Protein AF-A0A960URT2-F1 (afdb_monomer)

Structure (mmCIF, N/CA/C/O backbone):
data_AF-A0A960URT2-F1
#
_entry.id   AF-A0A960URT2-F1
#
loop_
_atom_site.group_PDB
_atom_site.id
_atom_site.type_symbol
_atom_site.label_atom_id
_atom_site.label_alt_id
_atom_site.label_comp_id
_atom_site.label_asym_id
_atom_site.label_entity_id
_atom_site.label_seq_id
_atom_site.pdbx_PDB_ins_code
_atom_site.Cartn_x
_atom_site.Cartn_y
_atom_site.Cartn_z
_atom_site.occupancy
_atom_site.B_iso_or_equiv
_atom_site.auth_seq_id
_atom_site.auth_comp_id
_atom_site.auth_asym_id
_atom_site.auth_atom_id
_atom_site.pdbx_PDB_model_num
ATOM 1 N N . SER A 1 1 ? 0.461 33.655 6.393 1.00 36.84 1 SER A N 1
ATOM 2 C CA . SER A 1 1 ? 1.181 32.761 7.320 1.00 36.84 1 SER A CA 1
ATOM 3 C C . SER A 1 1 ? 1.149 31.376 6.709 1.00 36.84 1 SER A C 1
ATOM 5 O O . SER A 1 1 ? 0.068 30.850 6.488 1.00 36.84 1 SER A O 1
ATOM 7 N N . GLY A 1 2 ? 2.308 30.866 6.288 1.00 41.41 2 GLY A N 1
ATOM 8 C CA . GLY A 1 2 ? 2.411 29.608 5.550 1.00 41.41 2 GLY A CA 1
ATOM 9 C C . GLY A 1 2 ? 2.059 28.420 6.434 1.00 41.41 2 GLY A C 1
ATOM 10 O O . GLY A 1 2 ? 2.717 28.189 7.444 1.00 41.41 2 GLY A O 1
ATOM 11 N N . ALA A 1 3 ? 1.024 27.681 6.048 1.00 41.34 3 ALA A N 1
ATOM 12 C CA . ALA A 1 3 ? 0.932 26.282 6.414 1.00 41.34 3 ALA A CA 1
ATOM 13 C C . ALA A 1 3 ? 1.946 25.552 5.527 1.00 41.34 3 ALA A C 1
ATOM 15 O O . ALA A 1 3 ? 1.779 25.517 4.308 1.00 41.34 3 ALA A O 1
ATOM 16 N N . ASN A 1 4 ? 3.008 25.014 6.124 1.00 46.12 4 ASN A N 1
ATOM 17 C CA . ASN A 1 4 ? 3.798 23.950 5.509 1.00 46.12 4 ASN A CA 1
ATOM 18 C C . ASN A 1 4 ? 2.894 22.711 5.477 1.00 46.12 4 ASN A C 1
ATOM 20 O O . ASN A 1 4 ? 2.964 21.867 6.363 1.00 46.12 4 ASN A O 1
ATOM 24 N N . GLY A 1 5 ? 1.923 22.725 4.561 1.00 41.22 5 GLY A N 1
ATOM 25 C CA . GLY A 1 5 ? 0.837 21.762 4.511 1.00 41.22 5 GLY A CA 1
ATOM 26 C C . GLY A 1 5 ? 1.375 20.396 4.134 1.00 41.22 5 GLY A C 1
ATOM 27 O O . GLY A 1 5 ? 1.909 20.231 3.041 1.00 41.22 5 GLY A O 1
ATOM 28 N N . GLU A 1 6 ? 1.213 19.436 5.039 1.00 49.62 6 GLU A N 1
ATOM 29 C CA . GLU A 1 6 ? 1.270 18.012 4.728 1.00 49.62 6 GLU A CA 1
ATOM 30 C C . GLU A 1 6 ? 0.327 17.765 3.541 1.00 49.62 6 GLU A C 1
ATOM 32 O O . GLU A 1 6 ? -0.890 17.957 3.638 1.00 49.62 6 GLU A O 1
ATOM 37 N N . ARG A 1 7 ? 0.889 17.442 2.372 1.00 54.22 7 ARG A N 1
ATOM 38 C CA . ARG A 1 7 ? 0.105 17.079 1.194 1.00 54.22 7 ARG A CA 1
ATOM 39 C C . ARG A 1 7 ? -0.120 15.577 1.247 1.00 54.22 7 ARG A C 1
ATOM 41 O O . ARG A 1 7 ? 0.804 14.804 1.016 1.00 54.22 7 ARG A O 1
ATOM 48 N N . ILE A 1 8 ? -1.359 15.196 1.540 1.00 59.97 8 ILE A N 1
ATOM 49 C CA . ILE A 1 8 ? -1.835 13.817 1.438 1.00 59.97 8 ILE A CA 1
ATOM 50 C C . ILE A 1 8 ? -2.694 13.723 0.178 1.00 59.97 8 ILE A C 1
ATOM 52 O O . ILE A 1 8 ? -3.715 14.409 0.074 1.00 59.97 8 ILE A O 1
ATOM 56 N N . GLU A 1 9 ? -2.310 12.873 -0.771 1.00 71.25 9 GLU A N 1
ATOM 57 C CA . GLU A 1 9 ? -3.159 12.533 -1.918 1.00 71.25 9 GLU A CA 1
ATOM 58 C C . GLU A 1 9 ? -3.714 11.130 -1.714 1.00 71.25 9 GLU A C 1
ATOM 60 O O . GLU A 1 9 ? -2.957 10.193 -1.483 1.00 71.25 9 GLU A O 1
ATOM 65 N N . ARG A 1 10 ? -5.040 10.976 -1.768 1.00 72.31 10 ARG A N 1
ATOM 66 C CA . ARG A 1 10 ? -5.707 9.686 -1.552 1.00 72.31 10 ARG A CA 1
ATOM 67 C C . ARG A 1 10 ? -6.076 9.076 -2.897 1.00 72.31 10 ARG A C 1
ATOM 69 O O . ARG A 1 10 ? -6.878 9.656 -3.626 1.00 72.31 10 ARG A O 1
ATOM 76 N N . SER A 1 11 ? -5.532 7.903 -3.187 1.00 79.06 11 SER A N 1
ATOM 77 C CA . S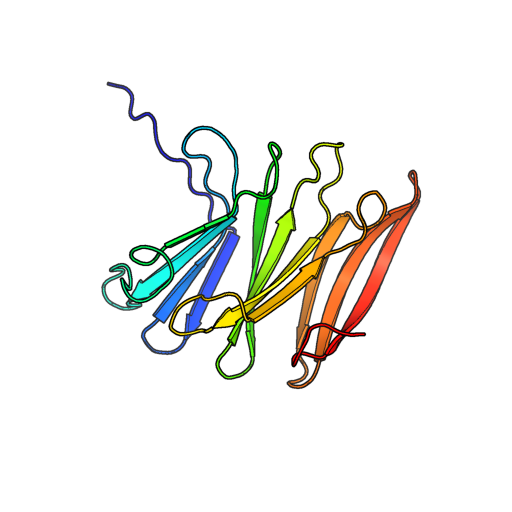ER A 1 11 ? -5.789 7.152 -4.422 1.00 79.06 11 SER A CA 1
ATOM 78 C C . SER A 1 11 ? -6.754 5.981 -4.195 1.00 79.06 11 SER A C 1
ATOM 80 O O . SER A 1 11 ? -7.387 5.520 -5.140 1.00 79.06 11 SER A O 1
ATOM 82 N N . GLY A 1 12 ? -6.897 5.512 -2.948 1.00 82.06 12 GLY A N 1
ATOM 83 C CA . GLY A 1 12 ? -7.731 4.366 -2.583 1.00 82.06 12 GLY A CA 1
ATOM 84 C C . GLY A 1 12 ? -8.625 4.630 -1.370 1.00 82.06 12 GLY A C 1
ATOM 85 O O . GLY A 1 12 ? -8.234 5.304 -0.417 1.00 82.06 12 GLY A O 1
ATOM 86 N N . CYS A 1 13 ? -9.837 4.077 -1.403 1.00 91.00 13 CYS A N 1
ATOM 87 C CA . CYS A 1 13 ? -10.798 4.117 -0.304 1.00 91.00 13 CYS A CA 1
ATOM 88 C C . CYS A 1 13 ? -11.596 2.809 -0.272 1.00 91.00 13 CYS A C 1
ATOM 90 O O . CYS A 1 13 ? -12.122 2.388 -1.302 1.00 91.00 13 CYS A O 1
ATOM 92 N N . LEU A 1 14 ? -11.701 2.183 0.901 1.00 93.00 14 LEU A N 1
ATOM 93 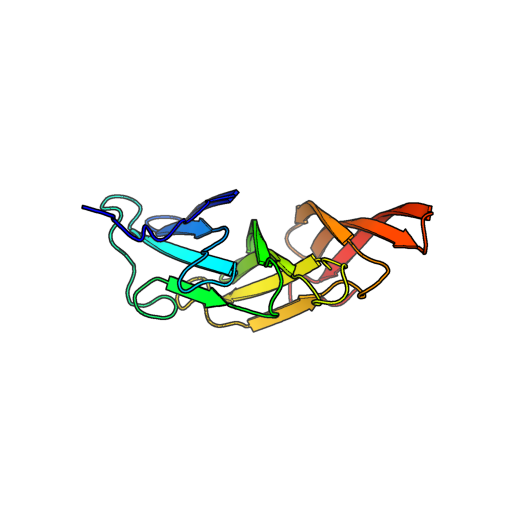C CA . LEU A 1 14 ? -12.528 0.999 1.131 1.00 93.00 14 LEU A CA 1
ATOM 94 C C . LEU A 1 14 ? -13.252 1.079 2.467 1.00 93.00 14 LEU A C 1
ATOM 96 O O . LEU A 1 14 ? -12.749 1.650 3.428 1.00 93.00 14 LEU A O 1
ATOM 100 N N . ILE A 1 15 ? -14.412 0.434 2.552 1.00 94.75 15 ILE A N 1
ATOM 101 C CA . ILE A 1 15 ? -15.165 0.286 3.799 1.00 94.75 15 ILE A CA 1
ATOM 102 C C . ILE A 1 15 ? -15.335 -1.202 4.101 1.00 94.75 15 ILE A C 1
ATOM 104 O O . ILE A 1 15 ? -15.664 -1.986 3.211 1.00 94.75 15 ILE A O 1
ATOM 108 N N . ASN A 1 16 ? -15.142 -1.579 5.363 1.00 94.19 16 ASN A N 1
ATOM 109 C CA . ASN A 1 16 ? -15.495 -2.889 5.894 1.00 94.19 16 ASN A CA 1
ATOM 110 C C . ASN A 1 16 ? -16.166 -2.727 7.264 1.00 94.19 16 ASN A C 1
ATOM 112 O O . ASN A 1 16 ? -15.516 -2.369 8.248 1.00 94.19 16 ASN A O 1
ATOM 116 N N . GLY A 1 17 ? -17.479 -2.960 7.321 1.00 94.56 17 GLY A N 1
ATOM 117 C CA . GLY A 1 17 ? -18.274 -2.708 8.523 1.00 94.56 17 GLY A CA 1
ATOM 118 C C . GLY A 1 17 ? -18.154 -1.250 8.975 1.00 94.56 17 GLY A C 1
ATOM 119 O O . GLY A 1 17 ? -18.394 -0.338 8.189 1.00 94.56 17 GLY A O 1
ATOM 120 N N . SER A 1 18 ? -17.752 -1.044 10.230 1.00 96.25 18 SER A N 1
ATOM 121 C CA . SER A 1 18 ? -17.534 0.285 10.823 1.00 96.25 18 SER A CA 1
ATOM 122 C C . SER A 1 18 ? -16.143 0.870 10.547 1.00 96.25 18 SER A C 1
ATOM 124 O O . SER A 1 18 ? -15.778 1.881 11.138 1.00 96.25 18 SER A O 1
ATOM 126 N N . SER A 1 19 ? -15.327 0.229 9.707 1.00 97.12 1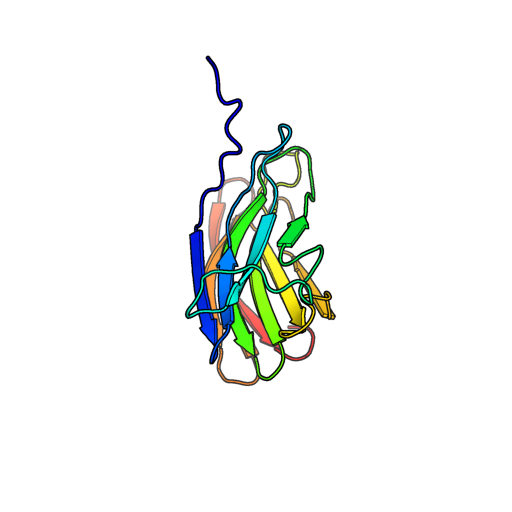9 SER A N 1
ATOM 127 C CA . SER A 1 19 ? -13.976 0.690 9.380 1.00 97.12 19 SER A CA 1
ATOM 128 C C . SER A 1 19 ? -13.911 1.261 7.966 1.00 97.12 19 SER A C 1
ATOM 130 O O . SER A 1 19 ? -14.323 0.616 7.006 1.00 97.12 19 SER A O 1
ATOM 132 N N . LEU A 1 20 ? -13.355 2.462 7.849 1.00 97.06 20 LEU A N 1
ATOM 133 C CA . LEU A 1 20 ? -13.002 3.158 6.619 1.00 97.06 20 LEU A CA 1
ATOM 134 C C . LEU A 1 20 ? -11.480 3.121 6.461 1.00 97.06 20 LEU A C 1
ATOM 136 O O . LEU A 1 20 ? -10.758 3.635 7.309 1.00 97.06 20 LEU A O 1
ATOM 140 N N . PHE A 1 21 ? -10.997 2.537 5.376 1.00 97.25 21 PHE A N 1
ATOM 141 C CA . PHE A 1 21 ? -9.589 2.512 5.004 1.00 97.25 21 PHE A CA 1
ATOM 142 C C . PHE A 1 21 ? -9.351 3.528 3.901 1.00 97.25 21 PHE A C 1
ATOM 144 O O . PHE A 1 21 ? -10.090 3.565 2.916 1.00 97.25 21 PHE A O 1
ATOM 151 N N . LEU A 1 22 ? -8.317 4.341 4.058 1.00 96.06 22 LEU A N 1
ATOM 152 C CA . LEU A 1 22 ? -7.932 5.336 3.073 1.00 96.06 22 LEU A CA 1
ATOM 153 C C . LEU A 1 22 ? -6.446 5.201 2.795 1.00 96.06 22 LEU A C 1
ATOM 155 O O . LEU A 1 22 ? -5.659 5.061 3.728 1.00 96.06 22 LEU A O 1
ATOM 159 N N . ALA A 1 23 ? -6.074 5.261 1.523 1.00 94.81 23 ALA A N 1
ATOM 160 C CA . ALA A 1 23 ? -4.693 5.084 1.122 1.00 94.81 23 ALA A CA 1
ATOM 161 C C . ALA A 1 23 ? -4.261 6.030 0.009 1.00 94.81 23 ALA A C 1
ATOM 163 O O . ALA A 1 23 ? -5.082 6.490 -0.789 1.00 94.81 23 ALA A O 1
ATOM 164 N N . GLY A 1 24 ? -2.961 6.285 -0.048 1.00 92.69 24 GLY A N 1
ATOM 165 C CA . GLY A 1 24 ? -2.309 7.024 -1.114 1.00 92.69 24 GLY A CA 1
ATOM 166 C C . GLY A 1 24 ? -0.888 7.408 -0.731 1.00 92.69 24 GLY A C 1
ATOM 167 O O . GLY A 1 24 ? -0.128 6.555 -0.268 1.00 92.69 24 GLY A O 1
ATOM 168 N N . VAL A 1 25 ? -0.545 8.676 -0.929 1.00 91.12 25 VAL A N 1
ATOM 169 C CA . VAL A 1 25 ? 0.802 9.218 -0.732 1.00 91.12 25 VAL A CA 1
ATOM 170 C C . VAL A 1 25 ? 0.800 10.347 0.292 1.00 91.12 25 VAL A C 1
ATOM 172 O O . VAL A 1 25 ? -0.121 11.167 0.324 1.00 91.12 25 VAL A O 1
ATOM 175 N N . ASP A 1 26 ? 1.853 10.400 1.101 1.00 90.12 26 ASP A N 1
ATOM 176 C CA . ASP A 1 26 ? 2.137 11.476 2.047 1.00 90.12 26 ASP A CA 1
ATOM 177 C C . ASP A 1 26 ? 3.540 12.031 1.811 1.00 90.12 26 ASP A C 1
ATOM 179 O O . ASP A 1 26 ? 4.517 11.288 1.740 1.00 90.12 26 ASP A O 1
ATOM 183 N N . GLU A 1 27 ? 3.633 13.348 1.653 1.00 82.31 27 GLU A N 1
ATOM 184 C CA . GLU A 1 27 ? 4.878 14.054 1.358 1.00 82.31 27 GLU A CA 1
ATOM 185 C C . GLU A 1 27 ? 5.633 14.522 2.618 1.00 82.31 27 GLU A C 1
ATOM 187 O O . GLU A 1 27 ? 6.745 15.022 2.496 1.00 82.31 27 GLU A O 1
ATOM 192 N N . ALA A 1 28 ? 5.103 14.373 3.835 1.00 76.00 28 ALA A N 1
ATOM 193 C CA . ALA A 1 28 ? 5.704 14.922 5.052 1.00 76.00 28 ALA A CA 1
ATOM 194 C C . ALA A 1 28 ? 6.775 13.995 5.676 1.00 76.00 28 ALA A C 1
ATOM 196 O O . ALA A 1 28 ? 6.480 12.839 5.972 1.00 76.00 28 ALA A O 1
ATOM 197 N N . PRO A 1 29 ? 8.018 14.462 5.951 1.00 65.56 29 PRO A N 1
ATOM 198 C CA . PRO A 1 29 ? 8.521 15.842 5.895 1.00 65.56 29 PRO A CA 1
ATOM 199 C C . PRO A 1 29 ? 9.365 16.195 4.644 1.00 65.56 29 PRO A C 1
ATOM 201 O O . PRO A 1 29 ? 10.210 17.086 4.711 1.00 65.56 29 PRO A O 1
ATOM 204 N N . GLY A 1 30 ? 9.180 15.522 3.510 1.00 76.25 30 GLY A N 1
ATOM 205 C CA . GLY A 1 30 ? 9.819 15.882 2.233 1.00 76.25 30 GLY A CA 1
ATOM 206 C C . GLY A 1 30 ? 10.048 14.716 1.272 1.00 76.25 30 GLY A C 1
ATOM 207 O O . GLY A 1 30 ? 10.707 14.899 0.250 1.00 76.25 30 GLY A O 1
ATOM 208 N N . ASN A 1 31 ? 9.552 13.522 1.600 1.00 84.31 31 ASN A N 1
ATOM 209 C CA . ASN A 1 31 ? 9.648 12.351 0.742 1.00 84.31 31 ASN A CA 1
ATOM 210 C C . ASN A 1 31 ? 8.277 11.683 0.626 1.00 84.31 31 ASN A C 1
ATOM 212 O O . ASN A 1 31 ? 7.642 11.406 1.641 1.00 84.31 31 ASN A O 1
ATOM 216 N N . ARG A 1 32 ? 7.834 11.461 -0.614 1.00 87.25 32 ARG A N 1
ATOM 217 C CA . ARG A 1 32 ? 6.518 10.909 -0.934 1.00 87.25 32 ARG A CA 1
ATOM 218 C C . ARG A 1 32 ? 6.498 9.421 -0.617 1.00 87.25 32 ARG A C 1
ATOM 220 O O . ARG A 1 32 ? 7.070 8.633 -1.359 1.00 87.25 32 ARG A O 1
ATOM 227 N N . GLN A 1 33 ? 5.836 9.072 0.474 1.00 91.69 33 GLN A N 1
ATOM 228 C CA . GLN A 1 33 ? 5.796 7.727 1.029 1.00 91.69 33 GLN A CA 1
ATOM 229 C C . GLN A 1 33 ? 4.367 7.179 1.036 1.00 91.69 33 GLN A C 1
ATOM 231 O O . GLN A 1 33 ? 3.400 7.944 0.983 1.00 91.69 33 GLN A O 1
ATOM 236 N N . TRP A 1 34 ? 4.223 5.858 1.124 1.00 94.00 34 TRP A N 1
ATOM 237 C CA . TRP A 1 34 ? 2.916 5.226 1.285 1.00 94.00 34 TRP A CA 1
ATOM 238 C C . TRP A 1 34 ? 2.241 5.737 2.552 1.00 94.00 34 TRP A C 1
ATOM 240 O O . TRP A 1 34 ? 2.847 5.735 3.621 1.00 94.00 34 TRP A O 1
ATOM 250 N N 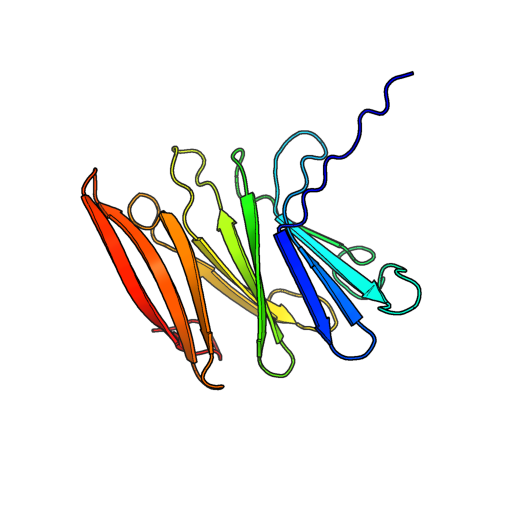. HIS A 1 35 ? 0.976 6.129 2.429 1.00 95.38 35 HIS A N 1
ATOM 251 C CA . HIS A 1 35 ? 0.125 6.494 3.553 1.00 95.38 35 HIS A CA 1
ATOM 252 C C . HIS A 1 35 ? -1.123 5.637 3.518 1.00 95.38 35 HIS A C 1
ATOM 254 O O . HIS A 1 35 ? -1.918 5.721 2.583 1.00 95.38 35 HIS A O 1
ATOM 260 N N . LEU A 1 36 ? -1.317 4.848 4.566 1.00 96.94 36 LEU A N 1
ATOM 261 C CA . LEU A 1 36 ? -2.511 4.053 4.794 1.00 96.94 36 LEU A CA 1
ATOM 262 C C . LEU A 1 36 ? -3.064 4.379 6.172 1.00 96.94 36 LEU A C 1
ATOM 264 O O . LEU A 1 36 ? -2.348 4.315 7.163 1.00 96.94 36 LEU A O 1
ATOM 268 N N . GLU A 1 37 ? -4.352 4.666 6.259 1.00 97.12 37 GLU A N 1
ATOM 269 C CA . GLU A 1 37 ? -4.999 4.916 7.539 1.00 97.12 37 GLU A CA 1
ATOM 270 C C . GLU A 1 37 ? -6.334 4.195 7.652 1.00 97.12 37 GLU A C 1
ATOM 272 O O . GLU A 1 37 ? -7.024 3.932 6.660 1.00 97.12 37 GLU A O 1
ATOM 277 N N . LYS A 1 38 ? -6.697 3.892 8.897 1.00 98.00 38 LYS A N 1
ATOM 278 C CA . LYS A 1 38 ? -7.970 3.285 9.262 1.00 98.00 38 LYS A CA 1
ATOM 279 C C . LYS A 1 38 ? -8.733 4.235 10.169 1.00 98.00 38 LYS A C 1
ATOM 281 O O . LYS A 1 38 ? -8.210 4.740 11.163 1.00 98.00 38 LYS A O 1
ATOM 286 N N . ARG A 1 39 ? -9.991 4.466 9.824 1.00 98.25 39 ARG A N 1
ATOM 287 C CA . ARG A 1 39 ? -10.904 5.361 10.522 1.00 98.25 39 ARG A CA 1
ATOM 288 C C . ARG A 1 39 ? -12.193 4.648 10.873 1.00 98.25 39 ARG A C 1
ATOM 290 O O . ARG A 1 39 ? -12.600 3.708 10.198 1.00 98.25 39 ARG A O 1
ATOM 297 N N . ASP A 1 40 ? -12.871 5.139 11.892 1.00 98.00 40 ASP A N 1
ATOM 298 C CA . ASP A 1 40 ? -14.273 4.823 12.107 1.00 98.00 40 ASP A CA 1
ATOM 299 C C . ASP A 1 40 ? -15.112 5.422 10.962 1.00 98.00 40 ASP A C 1
ATOM 301 O O . ASP A 1 40 ? -14.992 6.604 10.633 1.00 98.00 40 ASP A O 1
ATOM 305 N N . SER A 1 41 ? -15.958 4.611 10.329 1.00 96.62 41 SER A N 1
ATOM 306 C CA . SER A 1 41 ? -16.715 5.007 9.133 1.00 96.62 41 SER A CA 1
ATOM 307 C C . SER A 1 41 ? -17.854 5.992 9.416 1.00 96.62 41 SER A C 1
ATOM 309 O O . SER A 1 41 ? -18.452 6.508 8.475 1.00 96.62 41 SER A O 1
ATOM 311 N N . THR A 1 42 ? -18.181 6.235 10.689 1.00 96.88 42 THR A N 1
ATOM 312 C CA . THR A 1 42 ? -19.290 7.109 11.104 1.00 96.88 42 THR A CA 1
ATOM 313 C C . THR A 1 42 ? -18.781 8.456 11.606 1.00 96.88 42 THR A C 1
ATOM 315 O O . THR A 1 42 ? -19.354 9.500 11.312 1.00 96.88 42 THR A O 1
ATOM 318 N N . THR A 1 43 ? -17.693 8.436 12.367 1.00 97.50 43 THR A N 1
ATOM 319 C CA . THR A 1 43 ? -17.111 9.599 13.047 1.00 97.50 43 THR A CA 1
ATOM 320 C C . THR A 1 43 ? -15.857 10.123 12.356 1.00 97.50 43 THR A C 1
ATOM 322 O O . THR A 1 43 ? -15.396 11.213 12.689 1.00 97.50 43 THR A O 1
ATOM 325 N N . ALA A 1 44 ? -15.293 9.359 11.413 1.00 96.06 44 ALA A N 1
ATOM 326 C CA . ALA A 1 44 ? -14.012 9.620 10.759 1.00 96.06 44 ALA A CA 1
ATOM 327 C C . ALA A 1 44 ? -12.809 9.724 11.722 1.00 96.06 44 ALA A C 1
ATOM 329 O O . ALA A 1 44 ? -11.730 10.164 11.309 1.00 96.06 44 ALA A O 1
ATOM 330 N N . ALA A 1 45 ? -12.964 9.312 12.985 1.00 97.75 45 ALA A N 1
ATOM 331 C CA . ALA A 1 45 ? -11.878 9.256 13.958 1.00 97.75 45 ALA A CA 1
ATOM 332 C C . ALA A 1 45 ? -10.863 8.168 13.577 1.00 97.75 45 ALA A C 1
ATOM 334 O O . ALA A 1 45 ? -11.258 7.113 13.089 1.00 97.75 45 ALA A O 1
ATOM 335 N N . LEU A 1 46 ? -9.568 8.413 13.803 1.00 98.19 46 LEU A N 1
ATOM 336 C CA . LEU A 1 46 ? -8.514 7.415 13.586 1.00 98.19 46 LEU A CA 1
ATOM 337 C C . LEU A 1 46 ? -8.667 6.237 14.559 1.00 98.19 46 LEU A C 1
ATOM 339 O O . LEU A 1 46 ? -8.885 6.437 15.755 1.00 98.19 46 LEU A O 1
ATOM 343 N N . ASP A 1 47 ? -8.524 5.015 14.049 1.00 98.31 47 ASP A N 1
ATOM 344 C CA . ASP A 1 47 ? -8.502 3.801 14.867 1.00 98.31 47 ASP A CA 1
ATOM 345 C C . ASP A 1 47 ? -7.097 3.595 15.444 1.00 98.31 47 ASP A C 1
ATOM 347 O O . ASP A 1 47 ? -6.209 3.071 14.778 1.00 98.31 47 ASP A O 1
ATOM 351 N N . ALA A 1 48 ? -6.892 3.986 16.702 1.00 97.81 48 ALA A N 1
ATOM 352 C CA . ALA A 1 48 ? -5.585 3.914 17.355 1.00 97.81 48 ALA A CA 1
ATOM 353 C C . ALA A 1 48 ? -4.990 2.492 17.450 1.00 97.81 48 ALA A C 1
ATOM 355 O O . ALA A 1 48 ? -3.799 2.365 17.727 1.00 97.81 48 ALA A O 1
ATOM 356 N N . GLY A 1 49 ? -5.786 1.436 17.232 1.00 97.25 49 GLY A N 1
ATOM 357 C CA . GLY A 1 49 ? -5.306 0.053 17.182 1.00 97.25 49 GLY A CA 1
ATOM 358 C C . GLY A 1 49 ? -4.639 -0.341 15.859 1.00 97.25 49 GLY A C 1
ATOM 359 O O . GLY A 1 49 ? -4.074 -1.431 15.777 1.00 97.25 49 GLY A O 1
ATOM 360 N N . PHE A 1 50 ? -4.704 0.514 14.836 1.00 98.38 50 PHE A N 1
ATOM 361 C CA . PHE A 1 50 ? -4.140 0.272 13.513 1.00 98.38 50 PHE A CA 1
ATOM 362 C C . PHE A 1 50 ? -2.847 1.066 13.307 1.00 98.38 50 PHE A C 1
ATOM 364 O O . PHE A 1 50 ? -2.835 2.287 13.457 1.00 98.38 50 PHE A O 1
ATOM 371 N N . GLY A 1 51 ? -1.755 0.393 12.938 1.00 97.94 51 GLY A N 1
ATOM 372 C CA . GLY A 1 51 ? -0.461 1.047 12.737 1.00 97.94 51 GLY A CA 1
ATOM 373 C C . GLY A 1 51 ? -0.018 1.880 13.947 1.00 97.94 51 GLY A C 1
ATOM 374 O O . GLY A 1 51 ? -0.158 1.463 15.096 1.00 97.94 51 GLY A O 1
ATOM 375 N N . THR A 1 52 ? 0.504 3.077 13.684 1.00 96.88 52 THR A N 1
ATOM 376 C CA . THR A 1 52 ? 0.795 4.091 14.703 1.00 96.88 52 THR A CA 1
ATOM 377 C C . THR A 1 52 ? -0.360 5.086 14.759 1.00 96.88 52 THR A C 1
ATOM 379 O O . THR A 1 52 ? -0.500 5.934 13.881 1.00 96.88 52 THR A O 1
ATOM 382 N N . SER A 1 53 ? -1.191 4.998 15.801 1.00 97.00 53 SER A N 1
ATOM 383 C CA . SER A 1 53 ? -2.311 5.926 16.033 1.00 97.00 53 SER A CA 1
ATOM 384 C C . SER A 1 53 ? -3.299 6.025 14.858 1.00 97.00 53 SER A C 1
ATOM 386 O O . SER A 1 53 ? -3.828 7.097 14.576 1.00 97.00 53 SER A O 1
ATOM 388 N N . GLY A 1 54 ? -3.552 4.909 14.172 1.00 97.38 54 GLY A N 1
ATOM 389 C CA . GLY A 1 54 ? -4.457 4.818 13.025 1.00 97.38 54 GLY A CA 1
ATOM 390 C C . GLY A 1 54 ? -3.798 4.987 11.666 1.00 97.38 54 GLY A C 1
ATOM 391 O O . GLY A 1 54 ? -4.507 4.904 10.663 1.00 97.38 54 GLY A O 1
ATOM 392 N N . VAL A 1 55 ? -2.479 5.191 11.616 1.00 96.69 55 VAL A N 1
ATOM 393 C CA . VAL A 1 55 ? -1.737 5.490 10.387 1.00 96.69 55 VAL A CA 1
ATOM 394 C C . VAL A 1 55 ? -0.541 4.556 10.221 1.00 96.69 55 VAL A C 1
ATOM 396 O O . VAL A 1 55 ? 0.179 4.236 11.167 1.00 96.69 55 VAL A O 1
ATOM 399 N N . ILE A 1 56 ? -0.309 4.133 8.988 1.00 96.62 56 ILE A N 1
ATOM 400 C CA . ILE A 1 56 ? 0.886 3.438 8.529 1.00 96.62 56 ILE A CA 1
ATOM 401 C C . ILE A 1 56 ? 1.529 4.320 7.470 1.00 96.62 56 ILE A C 1
ATOM 403 O O . ILE A 1 56 ? 0.901 4.645 6.462 1.00 96.62 56 ILE A O 1
ATOM 407 N N . LEU A 1 57 ? 2.780 4.690 7.731 1.00 94.56 57 LEU A N 1
ATOM 408 C CA . LEU A 1 57 ? 3.638 5.406 6.801 1.00 94.56 57 LEU A CA 1
ATOM 409 C C . LEU A 1 57 ? 4.796 4.494 6.427 1.00 94.56 57 LEU A C 1
ATOM 411 O O . LEU A 1 57 ? 5.481 3.985 7.317 1.00 94.56 57 LEU A O 1
ATOM 415 N N . GLU A 1 58 ? 5.016 4.294 5.133 1.00 92.94 58 GLU A N 1
ATOM 416 C CA . GLU A 1 58 ? 6.111 3.458 4.652 1.00 92.94 58 GLU A CA 1
ATOM 417 C C . GLU A 1 58 ? 6.860 4.109 3.514 1.00 92.94 58 GLU A C 1
ATOM 419 O O . GLU A 1 58 ? 6.310 4.419 2.460 1.00 92.94 58 GLU A O 1
ATOM 424 N N . ASN A 1 59 ? 8.145 4.295 3.771 1.00 89.44 59 ASN A N 1
ATOM 425 C CA . ASN A 1 59 ? 9.068 4.963 2.892 1.00 89.44 59 ASN A CA 1
ATOM 426 C C . ASN A 1 59 ? 10.128 3.956 2.471 1.00 89.44 59 ASN A C 1
ATOM 428 O O . ASN A 1 59 ? 10.947 3.532 3.292 1.00 89.44 59 ASN A O 1
ATOM 432 N N . TYR A 1 60 ? 10.070 3.530 1.218 1.00 87.00 60 TYR A N 1
ATOM 433 C CA . TYR A 1 60 ? 10.946 2.484 0.715 1.00 87.00 60 TYR A CA 1
ATOM 434 C C . TYR A 1 60 ? 12.228 3.071 0.138 1.00 87.00 60 TYR A C 1
ATOM 436 O O . TYR A 1 60 ? 13.307 2.510 0.343 1.00 87.00 60 TYR A O 1
ATOM 444 N N . THR A 1 61 ? 12.130 4.206 -0.559 1.00 82.06 61 THR A N 1
ATOM 445 C CA . THR A 1 61 ? 13.285 4.904 -1.133 1.00 82.06 61 THR A CA 1
ATOM 446 C C . THR A 1 61 ? 13.106 6.415 -1.119 1.00 82.06 61 THR A C 1
ATOM 448 O O . THR A 1 61 ? 12.064 6.941 -0.762 1.00 82.06 61 THR A O 1
ATOM 451 N N . SER A 1 62 ? 14.128 7.153 -1.557 1.00 81.69 62 SER A N 1
ATOM 452 C CA . SER A 1 62 ? 14.050 8.608 -1.741 1.00 81.69 62 SER A CA 1
ATOM 453 C C . SER A 1 62 ? 13.163 9.055 -2.912 1.00 81.69 62 SER A C 1
ATOM 455 O O . SER A 1 62 ? 13.094 10.253 -3.188 1.00 81.69 62 SER A O 1
ATOM 457 N N . GLY A 1 63 ? 12.605 8.122 -3.685 1.00 83.44 63 GLY A N 1
ATOM 458 C CA . GLY A 1 63 ? 11.672 8.455 -4.750 1.00 83.44 63 GLY A CA 1
ATOM 459 C C . GLY A 1 63 ? 10.225 8.404 -4.277 1.00 83.44 63 GLY A C 1
ATOM 460 O O . GLY A 1 63 ? 9.936 8.435 -3.094 1.00 83.44 63 GLY A O 1
ATOM 461 N N . THR A 1 64 ? 9.295 8.414 -5.226 1.00 85.69 64 THR A N 1
ATOM 462 C CA . THR A 1 64 ? 7.867 8.501 -4.908 1.00 85.69 64 THR A CA 1
ATOM 463 C C . THR A 1 64 ? 7.253 7.129 -4.771 1.00 85.69 64 THR A C 1
ATOM 465 O O . THR A 1 64 ? 7.200 6.389 -5.750 1.00 85.69 64 THR A O 1
ATOM 468 N N . ASP A 1 65 ? 6.718 6.865 -3.588 1.00 90.25 65 ASP A N 1
ATOM 469 C CA . ASP A 1 65 ? 5.916 5.692 -3.302 1.00 90.25 65 ASP A CA 1
ATOM 470 C C . ASP A 1 65 ? 4.440 6.116 -3.225 1.00 90.25 65 ASP A C 1
ATOM 472 O O . ASP A 1 65 ? 4.098 7.121 -2.596 1.00 90.25 65 ASP A O 1
ATOM 476 N N . ASN A 1 66 ? 3.540 5.364 -3.861 1.00 89.62 66 ASN A N 1
ATOM 477 C CA . ASN A 1 66 ? 2.103 5.645 -3.823 1.00 89.62 66 ASN A CA 1
ATOM 478 C C . ASN A 1 66 ? 1.285 4.358 -3.728 1.00 89.62 66 ASN A C 1
ATOM 480 O O . ASN A 1 66 ? 1.436 3.470 -4.565 1.00 89.62 66 ASN A O 1
ATOM 484 N N . ILE A 1 67 ? 0.362 4.285 -2.767 1.00 92.75 67 ILE A N 1
ATOM 485 C CA . ILE A 1 67 ? -0.645 3.221 -2.749 1.00 92.75 67 ILE A CA 1
ATOM 486 C C . ILE A 1 67 ? -1.710 3.552 -3.791 1.00 92.75 67 ILE A C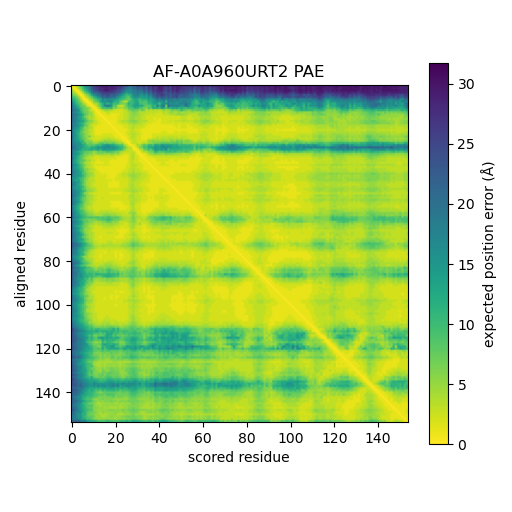 1
ATOM 488 O O . ILE A 1 67 ? -2.366 4.585 -3.697 1.00 92.75 67 ILE A O 1
ATOM 492 N N . THR A 1 68 ? -1.926 2.663 -4.757 1.00 89.00 68 THR A N 1
ATOM 493 C CA . THR A 1 68 ? -2.896 2.855 -5.847 1.00 89.00 68 THR A CA 1
ATOM 494 C C . THR A 1 68 ? -4.122 1.964 -5.711 1.00 89.00 68 THR A C 1
ATOM 496 O O . THR A 1 68 ? -5.146 2.223 -6.345 1.00 89.00 68 THR A O 1
ATOM 499 N N . TRP A 1 69 ? -4.061 0.938 -4.860 1.00 89.00 69 TRP A N 1
ATOM 500 C CA . TRP A 1 69 ? -5.149 -0.009 -4.705 1.00 89.00 69 TRP A CA 1
ATOM 501 C C . TRP A 1 69 ? -5.236 -0.602 -3.299 1.00 89.00 69 TRP A C 1
ATOM 503 O O . TRP A 1 69 ? -4.234 -0.842 -2.627 1.00 89.00 69 TRP A O 1
ATOM 513 N N . LEU A 1 70 ? -6.471 -0.891 -2.891 1.00 91.69 70 LEU A N 1
ATOM 514 C CA . LEU A 1 70 ? -6.792 -1.644 -1.688 1.00 91.69 70 LEU A CA 1
ATOM 515 C C . LEU A 1 70 ? -7.783 -2.763 -2.028 1.00 91.69 70 LEU A C 1
ATOM 517 O O . LEU A 1 70 ? -8.644 -2.585 -2.892 1.00 91.69 70 LEU A O 1
ATOM 521 N N . GLY A 1 71 ? -7.739 -3.861 -1.276 1.00 89.06 71 GLY A N 1
ATOM 522 C CA . GLY A 1 71 ? -8.734 -4.935 -1.323 1.00 89.06 71 GLY A CA 1
ATOM 523 C C . GLY A 1 71 ? -8.781 -5.753 -0.040 1.00 89.06 71 GLY A C 1
ATOM 524 O O . GLY A 1 71 ? -8.054 -5.482 0.910 1.00 89.06 71 GLY A O 1
ATOM 525 N N . PHE A 1 72 ? -9.633 -6.775 -0.004 1.00 87.44 72 PHE A N 1
ATOM 526 C CA . PHE A 1 72 ? -9.770 -7.656 1.157 1.00 87.44 72 PHE A CA 1
ATOM 527 C C . PHE A 1 72 ? -9.585 -9.122 0.786 1.00 87.44 72 PHE A C 1
ATOM 529 O O . PHE A 1 72 ? -9.987 -9.569 -0.289 1.00 87.44 72 PHE A O 1
ATOM 536 N N . GLN A 1 73 ? -9.051 -9.877 1.740 1.00 84.06 73 GLN A N 1
ATOM 537 C CA . GLN A 1 73 ? -8.966 -11.327 1.710 1.00 84.06 73 GLN A CA 1
ATOM 538 C C . GLN A 1 73 ? -9.218 -11.860 3.120 1.00 84.06 73 GLN A C 1
ATOM 540 O O . GLN A 1 73 ? -8.308 -11.937 3.942 1.00 84.06 73 GLN A O 1
ATOM 545 N N . GLY A 1 74 ? -10.460 -12.245 3.411 1.00 86.00 74 GLY A N 1
ATOM 546 C CA . GLY A 1 74 ? -10.823 -12.725 4.745 1.00 86.00 74 GLY A CA 1
ATOM 547 C C . GLY A 1 74 ? -10.421 -11.712 5.835 1.00 86.00 74 GLY A C 1
ATOM 548 O O . GLY A 1 74 ? -10.923 -10.589 5.803 1.00 86.00 74 GLY A O 1
ATOM 549 N N . PRO A 1 75 ? -9.541 -12.077 6.790 1.00 90.38 75 PRO A N 1
ATOM 550 C CA . PRO A 1 75 ? -9.082 -11.187 7.859 1.00 90.38 75 PRO A CA 1
ATOM 551 C C . PRO A 1 75 ? -7.941 -10.239 7.447 1.00 90.38 75 PRO A C 1
ATOM 553 O O . PRO A 1 75 ? -7.393 -9.555 8.313 1.00 90.38 75 PRO A O 1
ATOM 556 N N . SER A 1 76 ? -7.575 -10.199 6.166 1.00 92.81 76 SER A N 1
ATOM 557 C CA . SER A 1 76 ? -6.455 -9.407 5.664 1.00 92.81 76 SER A 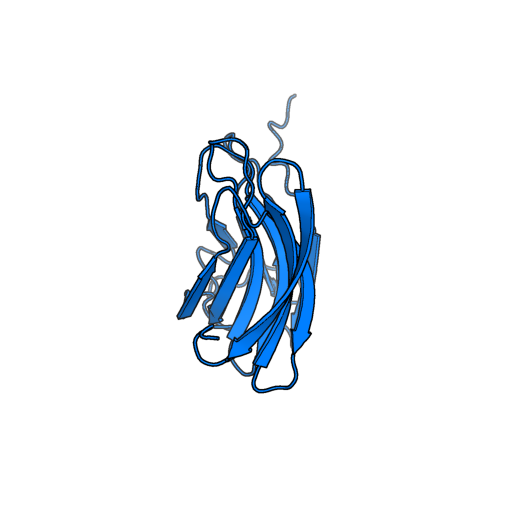CA 1
ATOM 558 C C . SER A 1 76 ? -6.921 -8.268 4.755 1.00 92.81 76 SER A C 1
ATOM 560 O O . SER A 1 76 ? -7.831 -8.418 3.932 1.00 92.81 76 SER A O 1
ATOM 562 N N . LEU A 1 77 ? -6.271 -7.118 4.907 1.00 94.81 77 LEU A N 1
ATOM 563 C CA . LEU A 1 77 ? -6.293 -5.991 3.987 1.00 94.81 77 LEU A CA 1
ATOM 564 C C . LEU A 1 77 ? -5.152 -6.175 2.985 1.00 94.81 77 LEU A C 1
ATOM 566 O O . LEU A 1 77 ? -3.988 -6.245 3.372 1.00 94.81 77 LEU A O 1
ATOM 570 N N . LEU A 1 78 ? -5.488 -6.219 1.703 1.00 93.56 78 LEU A N 1
ATOM 571 C CA . LEU A 1 78 ? -4.510 -6.194 0.629 1.00 93.56 78 LEU A CA 1
ATOM 572 C C . LEU A 1 78 ? -4.233 -4.748 0.227 1.00 93.56 78 LEU A C 1
ATOM 574 O O . LEU A 1 78 ? -5.166 -3.968 0.032 1.00 93.56 78 LEU A O 1
ATOM 578 N N . VAL A 1 79 ? -2.958 -4.405 0.095 1.00 94.44 79 VAL A N 1
ATOM 579 C CA . VAL A 1 79 ? -2.486 -3.055 -0.224 1.00 94.44 79 VAL A CA 1
ATOM 580 C C . VAL A 1 79 ? -1.522 -3.164 -1.386 1.00 94.44 79 VAL A C 1
ATOM 582 O O . VAL A 1 79 ? -0.567 -3.933 -1.313 1.00 94.44 79 VAL A O 1
ATOM 585 N N . ALA A 1 80 ? -1.776 -2.432 -2.465 1.00 91.75 80 ALA A N 1
ATOM 586 C CA . ALA A 1 80 ? -0.881 -2.428 -3.609 1.00 91.75 80 ALA A CA 1
ATOM 587 C C . ALA A 1 80 ? -0.611 -1.019 -4.116 1.00 91.75 80 ALA A C 1
ATOM 589 O O . ALA A 1 80 ? -1.456 -0.125 -4.028 1.00 91.75 80 ALA A O 1
ATOM 590 N N . GLY A 1 81 ? 0.576 -0.836 -4.663 1.00 90.94 81 GLY A N 1
ATOM 591 C CA . GLY A 1 81 ? 1.041 0.460 -5.107 1.00 90.94 81 GLY A CA 1
ATOM 592 C C . GLY A 1 81 ? 2.386 0.374 -5.785 1.00 90.94 81 GLY A C 1
ATOM 593 O O . GLY A 1 81 ? 2.940 -0.710 -5.959 1.00 90.94 81 GLY A O 1
ATOM 594 N N . ASP A 1 82 ? 2.913 1.536 -6.114 1.00 88.50 82 ASP A N 1
ATOM 595 C CA . ASP A 1 82 ? 4.217 1.678 -6.733 1.00 88.50 82 ASP A CA 1
ATOM 596 C C . ASP A 1 82 ? 5.228 2.068 -5.658 1.00 88.50 82 ASP A C 1
ATOM 598 O O . ASP A 1 82 ? 4.925 2.854 -4.749 1.00 88.50 82 ASP A O 1
ATOM 602 N N . VAL A 1 83 ? 6.418 1.489 -5.762 1.00 90.44 83 VAL A N 1
ATOM 603 C CA . VAL A 1 83 ? 7.561 1.788 -4.910 1.00 90.44 83 VAL A CA 1
ATOM 604 C C . VAL A 1 83 ? 8.699 2.206 -5.815 1.00 90.44 83 VAL A C 1
ATOM 606 O O . VAL A 1 83 ? 9.185 1.406 -6.610 1.00 90.44 83 VAL A O 1
ATOM 609 N N . SER A 1 84 ? 9.130 3.459 -5.721 1.00 86.56 84 SER A N 1
ATOM 610 C CA . SER A 1 84 ? 10.296 3.906 -6.478 1.00 86.56 84 SER A CA 1
ATOM 611 C C . SER A 1 84 ? 11.526 3.127 -6.024 1.00 86.56 84 SER A C 1
ATOM 613 O O . SER A 1 84 ? 11.706 2.926 -4.829 1.00 86.56 84 SER A O 1
ATOM 615 N N . ASP A 1 85 ? 12.420 2.747 -6.937 1.00 81.44 85 ASP A N 1
ATOM 616 C CA . ASP A 1 85 ? 13.709 2.132 -6.588 1.00 81.44 85 ASP A CA 1
ATOM 617 C C . ASP A 1 85 ? 14.851 3.158 -6.434 1.00 81.44 85 ASP A C 1
ATOM 619 O O . ASP A 1 85 ? 15.975 2.811 -6.074 1.00 81.44 85 ASP A O 1
ATOM 623 N N . GLY A 1 86 ? 14.571 4.438 -6.710 1.00 78.25 86 GLY A N 1
ATOM 624 C CA . GLY A 1 86 ? 15.554 5.527 -6.696 1.00 78.25 86 GLY A CA 1
ATOM 625 C C . GLY A 1 86 ? 16.472 5.561 -7.927 1.00 78.25 86 GLY A C 1
ATOM 626 O O . GLY A 1 86 ? 17.213 6.527 -8.107 1.00 78.25 86 GLY A O 1
ATOM 627 N N . GLY A 1 87 ? 16.393 4.550 -8.796 1.00 77.19 87 GLY A N 1
ATOM 628 C CA . GLY A 1 87 ? 17.100 4.421 -10.070 1.00 77.19 87 GLY A CA 1
ATOM 629 C C . GLY A 1 87 ? 16.274 4.841 -11.289 1.00 77.19 87 GLY A C 1
ATOM 630 O O . GLY A 1 87 ? 16.751 4.718 -12.415 1.00 77.19 87 GLY A O 1
ATOM 631 N N . GLY A 1 88 ? 15.06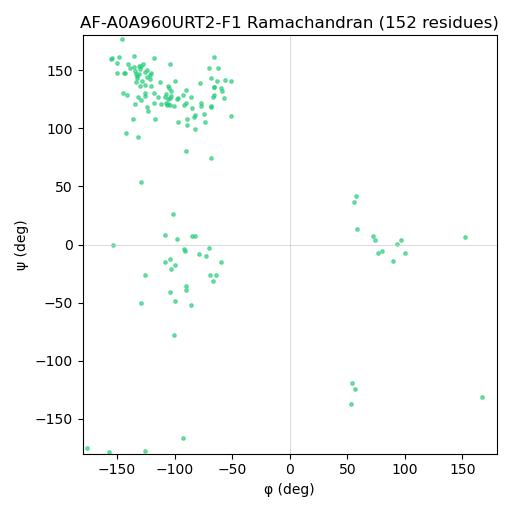1 5.362 -11.078 1.00 77.88 88 GLY A N 1
ATOM 632 C CA . GLY A 1 88 ? 14.146 5.789 -12.140 1.00 77.88 88 GLY A CA 1
ATOM 633 C C . GLY A 1 88 ? 13.096 4.744 -12.518 1.00 77.88 88 GLY A C 1
ATOM 634 O O . GLY A 1 88 ? 12.307 5.005 -13.424 1.00 77.88 88 GLY A O 1
ATOM 635 N N . PHE A 1 89 ? 13.051 3.609 -11.816 1.00 81.19 89 PHE A N 1
ATOM 636 C CA . PHE A 1 89 ? 11.975 2.632 -11.931 1.00 81.19 89 PHE A CA 1
ATOM 637 C C . PHE A 1 89 ? 11.041 2.722 -10.725 1.00 81.19 89 PHE A C 1
ATOM 639 O O . PHE A 1 89 ? 11.414 3.182 -9.645 1.00 81.19 89 PHE A O 1
ATOM 646 N N . THR A 1 90 ? 9.803 2.285 -10.919 1.00 85.62 90 THR A N 1
ATOM 647 C CA . THR A 1 90 ? 8.743 2.357 -9.908 1.00 85.62 90 THR A CA 1
ATOM 648 C C . THR A 1 90 ? 8.058 1.010 -9.731 1.00 85.62 90 THR A C 1
ATOM 650 O O . THR A 1 90 ? 6.846 0.967 -9.882 1.00 85.62 90 THR A O 1
ATOM 653 N N . PRO A 1 91 ? 8.795 -0.090 -9.466 1.00 89.44 91 PRO A N 1
ATOM 654 C CA . PRO A 1 91 ? 8.204 -1.419 -9.396 1.00 89.44 91 PRO A CA 1
ATOM 655 C C . PRO A 1 91 ? 6.990 -1.467 -8.472 1.00 89.44 91 PRO A C 1
ATOM 657 O O . PRO A 1 91 ? 6.974 -0.903 -7.374 1.00 89.44 91 PRO A O 1
ATOM 660 N N . TRP A 1 92 ? 5.985 -2.220 -8.902 1.00 90.88 92 TRP A N 1
ATOM 661 C CA . TRP A 1 92 ? 4.821 -2.484 -8.078 1.00 90.88 92 TRP A CA 1
ATOM 662 C C . TRP A 1 92 ? 5.202 -3.248 -6.801 1.00 90.88 92 TRP A C 1
ATOM 664 O O . TRP A 1 92 ? 6.135 -4.058 -6.756 1.00 90.88 92 TRP A O 1
ATOM 674 N N . ARG A 1 93 ? 4.412 -3.042 -5.755 1.00 93.50 93 ARG A N 1
ATOM 675 C CA . ARG A 1 93 ? 4.449 -3.778 -4.496 1.00 93.50 93 ARG A CA 1
ATOM 676 C C . ARG A 1 93 ? 3.030 -4.158 -4.099 1.00 93.50 93 ARG A C 1
ATOM 678 O O . ARG A 1 93 ? 2.105 -3.367 -4.252 1.00 93.50 93 ARG A O 1
ATOM 685 N N . LEU A 1 94 ? 2.874 -5.374 -3.588 1.00 93.12 94 LEU A N 1
ATOM 686 C CA . LEU A 1 94 ? 1.646 -5.902 -3.006 1.00 93.12 94 LEU A CA 1
ATOM 687 C C . LEU A 1 94 ? 1.942 -6.415 -1.601 1.00 93.12 94 LEU A C 1
ATOM 689 O O . LEU A 1 94 ? 2.925 -7.122 -1.377 1.00 93.12 94 LEU A O 1
ATOM 693 N N . GLU A 1 95 ? 1.045 -6.120 -0.678 1.00 95.81 95 GLU A N 1
ATOM 694 C CA . GLU A 1 95 ? 1.126 -6.528 0.712 1.00 95.81 95 GLU A CA 1
ATOM 695 C C . GLU A 1 95 ? -0.192 -7.116 1.186 1.00 95.81 95 GLU A C 1
ATOM 697 O O . GLU A 1 95 ? -1.263 -6.629 0.824 1.00 95.81 95 GLU A O 1
ATOM 702 N N . SER A 1 96 ? -0.098 -8.116 2.057 1.00 95.69 96 SER A N 1
ATOM 703 C CA . SER A 1 96 ? -1.184 -8.504 2.948 1.00 95.69 96 SER A CA 1
ATOM 704 C C . SER A 1 96 ? -0.891 -7.983 4.334 1.00 95.69 96 SER A C 1
ATOM 706 O O . SER A 1 96 ? 0.189 -8.211 4.884 1.00 95.69 96 SER A O 1
ATOM 708 N N . ARG A 1 97 ? -1.863 -7.281 4.902 1.00 97.56 97 ARG A N 1
ATOM 709 C CA . ARG A 1 97 ? -1.801 -6.710 6.239 1.00 97.56 97 ARG A CA 1
ATOM 710 C C . ARG A 1 97 ? -2.961 -7.212 7.063 1.00 97.56 97 ARG A C 1
ATOM 712 O O . ARG A 1 97 ? -4.082 -7.317 6.573 1.00 97.56 97 ARG A O 1
ATOM 719 N N . ASN A 1 98 ? -2.723 -7.429 8.345 1.00 97.25 98 ASN A N 1
ATOM 720 C CA . ASN A 1 98 ? -3.785 -7.744 9.278 1.00 97.25 98 ASN A CA 1
ATOM 721 C C . ASN A 1 98 ? -4.846 -6.627 9.266 1.00 97.25 98 ASN A C 1
ATOM 723 O O . ASN A 1 98 ? -4.525 -5.461 9.487 1.00 97.25 98 ASN A O 1
ATOM 727 N N . LEU A 1 99 ? -6.115 -6.965 9.043 1.00 95.94 99 LEU A N 1
ATOM 728 C CA . LEU A 1 99 ? -7.193 -5.977 8.902 1.00 95.94 99 LEU A CA 1
ATOM 729 C C . LEU A 1 99 ? -7.440 -5.152 10.181 1.00 95.94 99 LEU A C 1
ATOM 731 O O . LEU A 1 99 ? -7.942 -4.026 10.122 1.00 95.94 99 LEU A O 1
ATOM 735 N N . THR A 1 100 ? -7.116 -5.709 11.349 1.00 96.44 100 THR A N 1
ATOM 736 C CA . THR A 1 100 ? -7.329 -5.048 12.638 1.00 96.44 100 THR A CA 1
ATOM 737 C C . THR A 1 100 ? -6.158 -4.146 12.994 1.00 96.44 100 THR A C 1
ATOM 739 O O . THR A 1 100 ? -6.387 -2.978 13.295 1.00 96.44 100 THR A O 1
ATOM 742 N N . THR A 1 101 ? -4.935 -4.677 12.949 1.00 97.81 101 THR A N 1
ATOM 743 C CA . THR A 1 101 ? -3.735 -3.993 13.458 1.00 97.81 101 THR A CA 1
ATOM 744 C C . THR A 1 101 ? -2.906 -3.318 12.371 1.00 97.81 101 THR A C 1
ATOM 746 O O . THR A 1 101 ? -2.064 -2.476 12.672 1.00 97.81 101 THR A O 1
ATOM 749 N N . GLY A 1 102 ? -3.108 -3.695 11.108 1.00 97.50 102 GLY A N 1
ATOM 750 C CA . GLY A 1 102 ? -2.302 -3.245 9.976 1.00 97.50 102 GLY A CA 1
ATOM 751 C C . GLY A 1 102 ? -0.892 -3.843 9.920 1.00 97.50 102 GLY A C 1
ATOM 752 O O . GLY A 1 102 ? -0.093 -3.441 9.072 1.00 97.50 102 GLY A O 1
ATOM 753 N N . ALA A 1 103 ? -0.583 -4.806 10.797 1.00 98.00 103 ALA A N 1
ATOM 754 C CA . ALA A 1 103 ? 0.688 -5.524 10.789 1.00 98.00 103 ALA A CA 1
ATOM 755 C C . ALA A 1 103 ? 0.898 -6.251 9.453 1.00 98.00 103 ALA A C 1
ATOM 757 O O . ALA A 1 103 ? -0.017 -6.912 8.965 1.00 98.00 103 ALA A O 1
ATOM 758 N N . LEU A 1 104 ? 2.098 -6.137 8.879 1.00 97.50 104 LEU A N 1
ATOM 759 C CA . LEU A 1 104 ? 2.463 -6.814 7.635 1.00 97.50 104 LEU A CA 1
ATOM 760 C C . LEU A 1 104 ? 2.515 -8.334 7.848 1.00 97.50 104 LEU A C 1
ATOM 762 O O . LEU A 1 104 ? 3.206 -8.815 8.745 1.00 97.50 104 LEU A O 1
ATOM 766 N N . GLU A 1 105 ? 1.798 -9.080 7.013 1.00 96.62 105 GLU A N 1
ATOM 767 C CA . GLU A 1 105 ? 1.752 -10.547 7.036 1.00 96.62 105 GLU A CA 1
ATOM 768 C C . GLU A 1 105 ? 2.677 -11.129 5.965 1.00 96.62 105 GLU A C 1
ATOM 770 O O . GLU A 1 105 ? 3.500 -11.997 6.252 1.00 96.62 105 GLU A O 1
ATOM 775 N N . TRP A 1 106 ? 2.579 -10.617 4.737 1.00 95.69 106 TRP A N 1
ATOM 776 C CA . TRP A 1 106 ? 3.493 -10.929 3.641 1.00 95.69 106 TRP A CA 1
ATOM 777 C C . TRP A 1 106 ? 3.537 -9.785 2.629 1.00 95.69 106 TRP A C 1
ATOM 779 O O . TRP A 1 106 ? 2.624 -8.961 2.557 1.00 95.69 106 TRP A O 1
ATOM 789 N N . SER A 1 107 ? 4.597 -9.746 1.820 1.00 95.19 107 SER A N 1
ATOM 790 C CA . SER A 1 107 ? 4.710 -8.818 0.695 1.00 95.19 107 SER A CA 1
ATOM 791 C C . SER A 1 107 ? 5.407 -9.456 -0.494 1.00 95.19 107 SER A C 1
ATOM 793 O O . SER A 1 107 ? 6.337 -10.242 -0.311 1.00 95.19 107 SER A O 1
ATOM 795 N N . VAL A 1 108 ? 5.018 -9.047 -1.696 1.00 93.12 108 VAL A N 1
ATOM 796 C CA . VAL A 1 108 ? 5.690 -9.381 -2.953 1.00 93.12 108 VAL A CA 1
ATOM 797 C C . VAL A 1 108 ? 5.854 -8.119 -3.794 1.00 93.12 108 VAL A C 1
ATOM 799 O O . VAL A 1 108 ? 5.017 -7.220 -3.742 1.00 93.12 108 VAL A O 1
ATOM 802 N N . SER A 1 109 ? 6.941 -8.049 -4.556 1.00 91.44 109 SER A N 1
ATOM 803 C CA . SER A 1 109 ? 7.275 -6.894 -5.392 1.00 91.44 109 SER A CA 1
ATOM 804 C C . SER A 1 109 ? 7.595 -7.332 -6.815 1.00 91.44 109 SER A C 1
ATOM 806 O O . SER A 1 109 ? 8.037 -8.465 -7.040 1.00 91.44 109 SER A O 1
ATOM 808 N N . GLY A 1 110 ? 7.381 -6.414 -7.754 1.00 88.31 110 GLY A N 1
ATOM 809 C CA . GLY A 1 110 ? 7.851 -6.529 -9.125 1.00 88.31 110 GLY A CA 1
ATOM 810 C C . GLY A 1 110 ? 9.371 -6.492 -9.212 1.00 88.31 110 GLY A C 1
ATOM 811 O O . GLY A 1 110 ? 10.060 -6.053 -8.289 1.00 88.31 110 GLY A O 1
ATOM 812 N N . THR A 1 111 ? 9.897 -6.966 -10.336 1.00 85.00 111 THR A N 1
ATOM 813 C CA . THR A 1 111 ? 11.338 -6.941 -10.603 1.00 85.00 111 THR A CA 1
ATOM 814 C C . THR A 1 111 ? 11.754 -5.524 -11.014 1.00 85.00 111 THR A C 1
ATOM 816 O O . THR A 1 111 ? 11.269 -5.046 -12.045 1.00 85.00 111 THR A O 1
ATOM 819 N N . PRO A 1 112 ? 12.652 -4.846 -10.269 1.00 79.31 112 PRO A N 1
ATOM 820 C CA . PRO A 1 112 ? 13.147 -3.526 -10.656 1.00 79.31 112 PRO A CA 1
ATOM 821 C C . PRO A 1 112 ? 13.768 -3.550 -12.055 1.00 79.31 112 PRO A C 1
ATOM 823 O O . PRO A 1 112 ? 14.429 -4.521 -12.427 1.00 79.31 112 PRO A O 1
ATOM 826 N N . GLY A 1 113 ? 13.554 -2.493 -12.837 1.00 75.75 113 GLY A N 1
ATOM 827 C CA . GLY A 1 113 ? 14.063 -2.408 -14.209 1.00 75.75 113 GLY A CA 1
ATOM 828 C C . GLY A 1 113 ? 13.251 -3.158 -15.268 1.00 75.75 113 GLY A C 1
ATOM 829 O O . GLY A 1 113 ? 13.578 -3.036 -16.442 1.00 75.75 113 GLY A O 1
ATOM 830 N N . TYR A 1 114 ? 12.220 -3.913 -14.869 1.00 80.31 114 TYR A N 1
ATOM 831 C CA . TYR A 1 114 ? 11.351 -4.665 -15.780 1.00 80.31 114 TYR A CA 1
ATOM 832 C C . TYR A 1 114 ? 9.881 -4.392 -15.512 1.00 80.31 114 TYR A C 1
ATOM 834 O O . TYR A 1 114 ? 9.136 -4.099 -16.437 1.00 80.31 114 TYR A O 1
ATOM 842 N N . ASP A 1 115 ? 9.444 -4.500 -14.262 1.00 80.81 115 ASP A N 1
ATOM 843 C CA . ASP A 1 115 ? 8.052 -4.267 -13.910 1.00 80.81 115 ASP A CA 1
ATOM 844 C C . ASP A 1 115 ? 7.884 -2.804 -13.511 1.00 80.81 115 ASP A C 1
ATOM 846 O O . ASP A 1 115 ? 8.638 -2.296 -12.679 1.00 80.81 115 ASP A O 1
ATOM 850 N N . THR A 1 116 ? 6.904 -2.131 -14.110 1.00 75.06 116 THR A N 1
ATOM 851 C CA . THR A 1 116 ? 6.619 -0.728 -13.808 1.00 75.06 116 THR A CA 1
ATOM 852 C C . THR A 1 116 ? 5.432 -0.656 -12.865 1.00 75.06 116 THR A C 1
ATOM 854 O O . THR A 1 116 ? 5.632 -0.598 -11.667 1.00 75.06 116 THR A O 1
ATOM 857 N N . ASP A 1 117 ? 4.205 -0.822 -13.349 1.00 74.38 117 ASP A N 1
ATOM 858 C CA . ASP A 1 117 ? 3.024 -0.468 -12.558 1.00 74.38 117 ASP A CA 1
ATOM 859 C C . ASP A 1 117 ? 2.072 -1.650 -12.398 1.00 74.38 117 ASP A C 1
ATOM 861 O O . ASP A 1 117 ? 1.896 -2.472 -13.310 1.00 74.38 117 ASP A O 1
ATOM 865 N N . LEU A 1 118 ? 1.356 -1.667 -11.274 1.00 79.25 118 LEU A N 1
ATOM 866 C CA . LEU A 1 118 ? 0.163 -2.491 -11.124 1.00 79.25 118 LEU A CA 1
ATOM 867 C C . LEU A 1 118 ? -1.039 -1.775 -11.757 1.00 79.25 118 LEU A C 1
ATOM 869 O O . LEU A 1 118 ? -1.517 -0.763 -11.254 1.00 79.25 118 LEU A O 1
ATOM 873 N N . ARG A 1 119 ? -1.562 -2.299 -12.867 1.00 75.00 119 ARG A N 1
ATOM 874 C CA . ARG A 1 119 ? -2.649 -1.663 -13.638 1.00 75.00 119 ARG A CA 1
ATOM 875 C C . ARG A 1 119 ? -4.040 -2.075 -13.202 1.00 75.00 119 ARG A C 1
ATOM 877 O O . ARG A 1 119 ? -4.978 -1.291 -13.288 1.00 75.00 119 ARG A O 1
ATOM 884 N N . THR A 1 120 ? -4.189 -3.331 -12.813 1.00 68.12 120 THR A N 1
ATOM 885 C CA . THR A 1 120 ? -5.469 -3.891 -12.392 1.00 68.12 120 THR A CA 1
ATOM 886 C C . THR A 1 120 ? -5.222 -5.067 -11.479 1.00 68.12 120 THR A C 1
ATOM 888 O O . THR A 1 120 ? -4.163 -5.696 -11.523 1.00 68.12 120 THR A O 1
ATOM 891 N N . ASN A 1 121 ? -6.232 -5.416 -10.701 1.00 76.12 121 ASN A N 1
ATOM 892 C CA . ASN A 1 121 ? -6.246 -6.685 -10.013 1.00 76.12 121 ASN A CA 1
ATOM 893 C C . ASN A 1 121 ? -7.673 -7.215 -9.853 1.00 76.12 121 ASN A C 1
ATOM 895 O O . ASN A 1 121 ? -8.653 -6.485 -10.007 1.00 76.12 121 ASN A O 1
ATOM 899 N N . ALA A 1 122 ? -7.769 -8.511 -9.594 1.00 81.12 122 ALA A N 1
ATOM 900 C CA . ALA A 1 122 ? -9.002 -9.190 -9.227 1.00 81.12 122 ALA A CA 1
ATOM 901 C C . ALA A 1 122 ? -8.666 -10.373 -8.318 1.00 81.12 122 ALA A C 1
ATOM 903 O O . ALA A 1 122 ? -7.558 -10.907 -8.383 1.00 81.12 122 ALA A O 1
ATOM 904 N N . THR A 1 123 ? -9.618 -10.811 -7.499 1.00 81.81 123 THR A N 1
ATOM 905 C CA . THR A 1 123 ? -9.466 -12.006 -6.663 1.00 81.81 123 THR A CA 1
ATOM 906 C C . THR A 1 123 ? -10.546 -13.034 -6.991 1.00 81.81 123 THR A C 1
ATOM 908 O O . THR A 1 123 ? -11.664 -12.672 -7.355 1.00 81.81 123 THR A O 1
ATOM 911 N N . ASP A 1 124 ? -10.221 -14.322 -6.862 1.00 86.06 124 ASP A N 1
ATOM 912 C CA . ASP A 1 124 ? -11.194 -15.429 -6.964 1.00 86.06 124 ASP A CA 1
ATOM 913 C C . ASP A 1 124 ? -11.492 -16.094 -5.604 1.00 86.06 124 ASP A C 1
ATOM 915 O O . ASP A 1 124 ? -12.150 -17.130 -5.531 1.00 86.06 124 ASP A O 1
ATOM 919 N N . GLY A 1 125 ? -10.988 -15.500 -4.517 1.00 83.81 125 GLY A N 1
ATOM 920 C CA . GLY A 1 125 ? -11.057 -16.036 -3.155 1.00 83.81 125 GLY A CA 1
ATOM 921 C C . GLY A 1 125 ? -9.878 -16.934 -2.762 1.00 83.81 125 GLY A C 1
ATOM 922 O O . GLY A 1 125 ? -9.661 -17.150 -1.573 1.00 83.81 125 GLY A O 1
ATOM 923 N N . THR A 1 126 ? -9.069 -17.395 -3.720 1.00 88.62 126 THR A N 1
ATOM 924 C CA . THR A 1 126 ? -7.845 -18.190 -3.474 1.00 88.62 126 THR A CA 1
ATOM 925 C C . THR A 1 126 ? -6.592 -17.607 -4.123 1.00 88.62 126 THR A C 1
ATOM 927 O O . THR A 1 126 ? -5.482 -17.812 -3.626 1.00 88.62 126 THR A O 1
ATOM 930 N N . HIS A 1 127 ? -6.766 -16.850 -5.201 1.00 90.31 127 HIS A N 1
ATOM 931 C CA . HIS A 1 127 ? -5.708 -16.187 -5.940 1.00 90.31 127 HIS A CA 1
ATOM 932 C C . HIS A 1 127 ? -6.040 -14.720 -6.176 1.00 90.31 127 HIS A C 1
ATOM 934 O O . HIS A 1 127 ? -7.207 -14.322 -6.242 1.00 90.31 127 HIS A O 1
ATOM 940 N N . ILE A 1 128 ? -4.980 -13.936 -6.320 1.00 88.69 128 ILE A N 1
ATOM 941 C CA . ILE A 1 128 ? -5.009 -12.595 -6.870 1.00 88.69 128 ILE A CA 1
ATOM 942 C C . ILE A 1 128 ? -4.410 -12.636 -8.274 1.00 88.69 128 ILE A C 1
ATOM 944 O O . ILE A 1 128 ? -3.395 -13.289 -8.522 1.00 88.69 128 ILE A O 1
ATOM 948 N N . TYR A 1 129 ? -5.069 -11.952 -9.196 1.00 89.50 129 TYR A N 1
ATOM 949 C CA . TYR A 1 129 ? -4.629 -11.762 -10.568 1.00 89.50 129 TYR A CA 1
ATOM 950 C C . TYR A 1 129 ? -4.174 -10.321 -10.691 1.00 89.50 129 TYR A C 1
ATOM 952 O O . TYR A 1 129 ? -4.964 -9.426 -10.415 1.00 89.50 129 TYR A O 1
ATOM 960 N N . LEU A 1 130 ? -2.924 -10.099 -11.073 1.00 87.88 130 LEU A N 1
ATOM 961 C CA . LEU A 1 130 ? -2.303 -8.785 -11.184 1.00 87.88 130 LEU A CA 1
ATOM 962 C C . LEU A 1 130 ? -2.041 -8.488 -12.657 1.00 87.88 130 LEU A C 1
ATOM 964 O O . LEU A 1 130 ? -1.319 -9.237 -13.311 1.00 87.88 130 LEU A O 1
ATOM 968 N N . GLY A 1 131 ? -2.611 -7.406 -13.183 1.00 88.19 131 GLY A N 1
ATOM 969 C CA . GLY A 1 131 ? -2.190 -6.855 -14.468 1.00 88.19 131 GLY A CA 1
ATOM 970 C C . GLY A 1 131 ? -0.978 -5.974 -14.255 1.00 88.19 131 GLY A C 1
ATOM 971 O O . GLY A 1 131 ? -1.100 -4.905 -13.664 1.00 88.19 131 GLY A O 1
ATOM 972 N N . VAL A 1 132 ? 0.171 -6.438 -14.726 1.00 87.25 132 VAL A N 1
ATOM 973 C CA . VAL A 1 132 ? 1.469 -5.796 -14.529 1.00 87.25 132 VAL A CA 1
ATOM 974 C C . VAL A 1 132 ? 1.920 -5.193 -15.850 1.00 87.25 132 VAL A C 1
ATOM 976 O O . VAL A 1 132 ? 1.952 -5.892 -16.866 1.00 87.25 132 VAL A O 1
ATOM 979 N N . SER A 1 133 ? 2.260 -3.906 -15.842 1.00 85.69 133 SER A N 1
ATOM 980 C CA . SER A 1 133 ? 2.986 -3.272 -16.943 1.00 85.69 133 SER A CA 1
ATOM 981 C C . SER A 1 133 ? 4.465 -3.631 -16.872 1.00 85.69 133 SER A C 1
ATOM 983 O O . SER A 1 133 ? 5.049 -3.643 -15.789 1.00 85.69 133 SER A O 1
ATOM 985 N N . THR A 1 134 ? 5.061 -3.912 -18.028 1.00 85.31 134 THR A N 1
ATOM 986 C CA . THR A 1 134 ? 6.489 -4.217 -18.149 1.00 85.31 134 THR A CA 1
ATOM 987 C C . THR A 1 134 ? 7.168 -3.227 -19.088 1.00 85.31 134 THR A C 1
ATOM 989 O O . THR A 1 134 ? 6.565 -2.796 -20.070 1.00 85.31 134 THR A O 1
ATOM 992 N N . ASP A 1 135 ? 8.418 -2.890 -18.809 1.00 82.00 135 ASP A N 1
ATOM 993 C CA . ASP A 1 135 ? 9.308 -2.123 -19.676 1.00 82.00 135 ASP A CA 1
ATOM 994 C C . ASP A 1 135 ? 10.656 -2.850 -19.740 1.00 82.00 135 ASP A C 1
ATOM 996 O O . ASP A 1 135 ? 11.521 -2.683 -18.882 1.00 82.00 135 ASP A O 1
ATOM 1000 N N . GLU A 1 136 ? 10.814 -3.717 -20.740 1.00 76.94 136 GLU A N 1
ATOM 1001 C CA . GLU A 1 136 ? 12.059 -4.449 -20.968 1.00 76.94 136 GLU A CA 1
ATOM 1002 C C . GLU A 1 136 ? 12.951 -3.624 -21.903 1.00 76.94 136 GLU A C 1
ATOM 1004 O O . GLU A 1 136 ? 12.997 -3.831 -23.115 1.00 76.94 136 GLU A O 1
ATOM 1009 N N . PHE A 1 137 ? 13.634 -2.628 -21.330 1.00 71.44 137 PHE A N 1
ATOM 1010 C CA . PHE A 1 137 ? 14.562 -1.738 -22.044 1.00 71.44 137 PHE A CA 1
ATOM 1011 C C . PHE A 1 137 ? 13.934 -0.971 -23.224 1.00 71.44 137 PHE A C 1
ATOM 1013 O O . PHE A 1 137 ? 14.554 -0.799 -24.277 1.00 71.44 137 PHE A O 1
ATOM 1020 N N . GLY A 1 138 ? 12.715 -0.465 -23.046 1.00 76.19 138 GLY A N 1
ATOM 1021 C CA . GLY A 1 138 ? 11.969 0.295 -24.047 1.00 76.19 138 GLY A CA 1
ATOM 1022 C C . GLY A 1 138 ? 10.908 -0.520 -24.782 1.00 76.19 138 GLY A C 1
ATOM 1023 O O . GLY A 1 138 ? 10.117 0.073 -25.522 1.00 76.19 138 GLY A O 1
ATOM 1024 N N . ASP A 1 139 ? 10.847 -1.838 -24.569 1.00 82.94 139 ASP A N 1
ATOM 1025 C CA . ASP A 1 139 ? 9.730 -2.660 -25.030 1.00 82.94 139 ASP A CA 1
ATOM 1026 C C . ASP A 1 139 ? 8.630 -2.712 -23.965 1.00 82.94 139 ASP A C 1
ATOM 1028 O O . ASP A 1 139 ? 8.736 -3.386 -22.935 1.00 82.94 139 ASP A O 1
ATOM 1032 N N . ARG A 1 140 ? 7.571 -1.932 -24.200 1.00 84.50 140 ARG A N 1
ATOM 1033 C CA . ARG A 1 140 ? 6.449 -1.812 -23.269 1.00 84.50 140 ARG A CA 1
ATOM 1034 C C . ARG A 1 140 ? 5.452 -2.935 -23.493 1.00 84.50 140 ARG A C 1
ATOM 1036 O O . ARG A 1 140 ? 4.788 -2.994 -24.527 1.00 84.50 140 ARG A O 1
ATOM 1043 N N . GLY A 1 141 ? 5.284 -3.759 -22.469 1.00 88.31 141 GLY A N 1
ATOM 1044 C CA . GLY A 1 141 ? 4.371 -4.890 -22.458 1.00 88.31 141 GLY A CA 1
ATOM 1045 C C . GLY A 1 141 ? 3.393 -4.862 -21.289 1.00 88.31 141 GLY A C 1
ATOM 1046 O O . GLY A 1 141 ? 3.351 -3.941 -20.467 1.00 88.31 141 GLY A O 1
ATOM 1047 N N . TRP A 1 142 ? 2.576 -5.907 -21.228 1.00 87.50 142 TRP A N 1
ATOM 1048 C CA . TRP A 1 142 ? 1.775 -6.227 -20.056 1.00 87.50 142 TRP A CA 1
ATOM 1049 C C . TRP A 1 142 ? 1.685 -7.742 -19.890 1.00 87.50 142 TRP A C 1
ATOM 1051 O O . TRP A 1 142 ? 1.657 -8.486 -20.873 1.00 87.50 142 TRP A O 1
ATOM 1061 N N . ARG A 1 143 ? 1.611 -8.202 -18.640 1.00 87.56 143 ARG A N 1
ATOM 1062 C CA . ARG A 1 143 ? 1.345 -9.605 -18.303 1.00 87.56 143 ARG A CA 1
ATOM 1063 C C . ARG A 1 143 ? 0.318 -9.718 -17.186 1.00 87.56 143 ARG A C 1
ATOM 1065 O O . ARG A 1 143 ? 0.063 -8.756 -16.463 1.00 87.56 143 ARG A O 1
ATOM 1072 N N . ILE A 1 144 ? -0.257 -10.910 -17.049 1.00 89.25 144 ILE A N 1
ATOM 1073 C CA . ILE A 1 144 ? -1.091 -11.269 -15.902 1.00 89.25 144 ILE A CA 1
ATOM 1074 C C . ILE A 1 144 ? -0.298 -12.209 -15.013 1.00 89.25 144 ILE A C 1
ATOM 1076 O O . ILE A 1 144 ? 0.089 -13.294 -15.444 1.00 89.25 144 ILE A O 1
ATOM 1080 N N . GLU A 1 145 ? -0.093 -11.812 -13.764 1.00 90.25 145 GLU A N 1
ATOM 1081 C CA . GLU A 1 145 ? 0.430 -12.701 -12.736 1.00 90.25 145 GLU A CA 1
ATOM 1082 C C . GLU A 1 145 ? -0.722 -13.253 -11.915 1.00 90.25 145 GLU A C 1
ATOM 1084 O O . GLU A 1 145 ? -1.510 -12.495 -11.355 1.00 90.25 145 GLU A O 1
ATOM 1089 N N . ARG A 1 146 ? -0.815 -14.578 -11.818 1.00 91.75 146 ARG A N 1
ATOM 1090 C CA . ARG A 1 146 ? -1.680 -15.232 -10.839 1.00 91.75 146 ARG A CA 1
ATOM 1091 C C . ARG A 1 146 ? -0.825 -15.597 -9.637 1.00 91.75 146 ARG A C 1
ATOM 1093 O O . ARG A 1 146 ? 0.179 -16.279 -9.803 1.00 91.75 146 ARG A O 1
ATOM 1100 N N . ARG A 1 147 ? -1.229 -15.163 -8.449 1.00 91.12 147 ARG A N 1
ATOM 1101 C CA . ARG A 1 147 ? -0.531 -15.439 -7.191 1.00 91.12 147 ARG A CA 1
ATOM 1102 C C . ARG A 1 147 ? -1.502 -15.945 -6.143 1.00 91.12 147 ARG A C 1
ATOM 1104 O O . ARG A 1 147 ? -2.662 -15.540 -6.128 1.00 91.12 147 ARG A O 1
ATOM 1111 N N . ARG A 1 148 ? -1.047 -16.827 -5.262 1.00 91.19 148 ARG A N 1
ATOM 1112 C CA . ARG A 1 148 ? -1.811 -17.317 -4.119 1.00 91.19 148 ARG A CA 1
ATOM 1113 C C . ARG A 1 148 ? -2.067 -16.184 -3.146 1.00 91.19 148 ARG A C 1
ATOM 1115 O O . ARG A 1 148 ? -1.165 -15.440 -2.780 1.00 91.19 148 ARG A O 1
ATOM 1122 N N . LEU A 1 149 ? -3.298 -16.107 -2.674 1.00 88.44 149 LEU A N 1
ATOM 1123 C CA . LEU A 1 149 ? -3.702 -15.146 -1.656 1.00 88.44 149 LEU A CA 1
ATOM 1124 C C . LEU A 1 149 ? -3.088 -15.467 -0.279 1.00 88.44 149 LEU A C 1
ATOM 1126 O O . LEU A 1 149 ? -2.871 -14.583 0.540 1.00 88.44 149 LEU A O 1
ATOM 1130 N N . SER A 1 150 ? -2.764 -16.729 0.005 1.00 90.44 150 SER A N 1
ATOM 1131 C CA . SER A 1 150 ? -2.208 -17.122 1.308 1.00 90.44 150 SER A CA 1
ATOM 1132 C C . SER A 1 150 ? -0.814 -16.559 1.595 1.00 90.44 150 SER A C 1
ATOM 1134 O O . SER A 1 150 ? -0.482 -16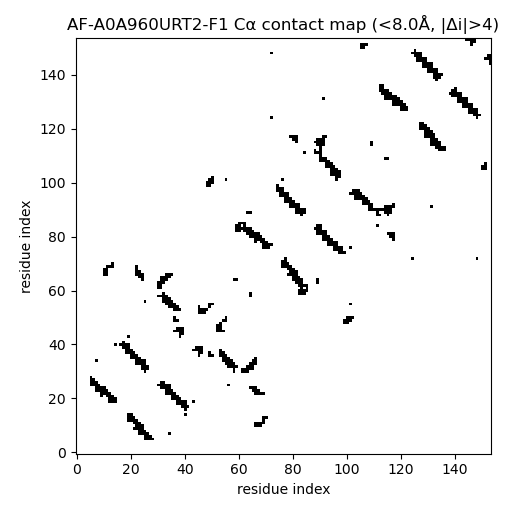.362 2.759 1.00 90.44 150 SER A O 1
ATOM 1136 N N . ASP A 1 151 ? 0.004 -16.357 0.560 1.00 91.31 151 ASP A N 1
ATOM 1137 C CA . ASP A 1 151 ? 1.435 -16.054 0.709 1.00 91.31 151 ASP A CA 1
ATOM 1138 C C . ASP A 1 151 ? 2.052 -15.251 -0.456 1.00 91.31 151 ASP A C 1
ATOM 1140 O O . ASP A 1 151 ? 3.249 -14.967 -0.441 1.00 91.31 151 ASP A O 1
ATOM 1144 N N . GLY A 1 152 ? 1.277 -14.899 -1.486 1.00 88.75 152 GLY A N 1
ATOM 1145 C CA . GLY A 1 152 ? 1.756 -14.161 -2.659 1.00 88.75 152 GLY A CA 1
ATOM 1146 C C . GLY A 1 152 ? 2.610 -14.971 -3.649 1.00 88.75 152 GLY A C 1
ATOM 1147 O O . GLY A 1 152 ? 3.109 -14.394 -4.625 1.00 88.75 152 GLY A O 1
ATOM 1148 N N . SER A 1 153 ? 2.791 -16.281 -3.440 1.00 91.62 153 SER A N 1
ATOM 1149 C CA . SER A 1 153 ? 3.547 -17.159 -4.351 1.00 91.62 153 SER A CA 1
ATOM 1150 C C . SER A 1 153 ? 2.817 -17.390 -5.682 1.00 91.62 153 SER A C 1
ATOM 1152 O O . SER A 1 153 ? 1.594 -17.299 -5.732 1.00 91.62 153 SER A O 1
ATOM 1154 N N . GLN A 1 154 ? 3.548 -17.651 -6.773 1.00 86.38 154 GLN A N 1
ATOM 1155 C CA . GLN A 1 154 ? 2.970 -17.939 -8.103 1.00 86.38 154 GLN A CA 1
ATOM 1156 C C . GLN A 1 154 ? 2.428 -19.374 -8.218 1.00 86.38 154 GLN A C 1
ATOM 1158 O O . GLN A 1 154 ? 3.014 -20.285 -7.589 1.00 86.38 154 GLN A O 1
#

pLDDT: mean 86.84, std 12.06, range [36.84, 98.38]

Foldseek 3Di:
DDDPDFDDDWQDWDD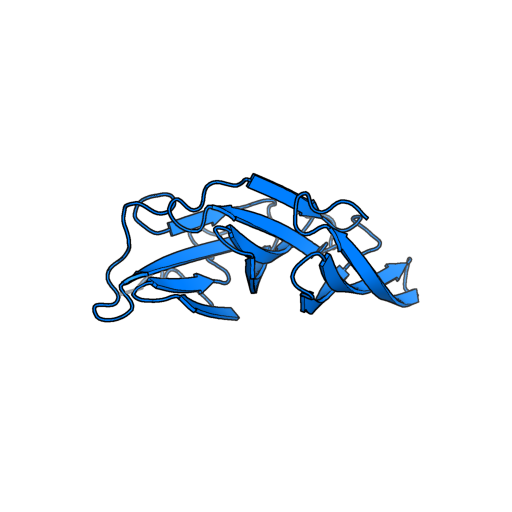DVQKIKTWWWTCPPHATWIKIFIAGNPPRQGDCLADHSRIDTGADDRHHWIWNDWDDQVQWIKTKTWHDPVPPATKIKIFTAGNRHRHTPEMDIDDTPFWHTFDDWDDPNFWIWTWTWTQNPNDIDTDIDIAGPVHRHD

Solvent-accessible surface area (backbone atoms only — not comparable to full-atom values): 8088 Å² total; per-residue (Å²): 134,86,74,88,64,72,53,71,50,75,60,26,76,50,76,60,89,64,35,28,38,40,24,7,25,29,32,68,98,76,46,32,12,25,30,39,35,38,20,33,62,87,77,66,45,60,35,58,68,18,51,63,66,9,35,40,76,49,71,88,42,86,29,60,20,34,28,60,41,72,50,77,55,91,74,25,33,33,42,29,25,33,38,21,70,65,81,85,38,35,15,21,36,40,34,38,18,36,60,70,41,52,49,80,74,44,74,47,65,46,54,75,70,33,27,33,42,71,77,46,73,52,72,79,90,57,36,36,38,36,33,33,32,32,34,63,88,81,51,76,48,71,49,77,46,61,22,34,64,91,70,59,47,112

Secondary structure (DSSP, 8-state):
-------EEEEEEEEETTEEEEEEEE-TTSS-EEEEEEEETTT--B-TTTTBTTEEEE--SSS--EEEEEEEETTEEEEEEE---SSS---EEEEEEETTT--EEEEEEPPTTTEEEEEEEEE-SSEEEEEEEEEETTEEEEEEEEEETTT---

Radius of gyration: 15.8 Å; Cα contacts (8 Å, |Δi|>4): 403; chains: 1; bounding box: 36×51×42 Å

Nearest PDB structures (foldseek):
  4cpl-assembly1_A  TM=6.845E-01  e=4.075E-02  Influenza B virus (B/Brisbane/60/2008)
  4cpo-assembly1_A  TM=6.905E-01  e=5.265E-02  Influenza B virus
  1b9t-assembly1_A  TM=6.821E-01  e=1.078E-01  Influenza B virus (B/Lee/1940)
  6v4n-assembly1_N  TM=7.150E-01  e=2.712E-01  Influenza B virus
  6v4o-assembly1_I  TM=7.178E-01  e=4.085E-01  Influenza B virus

Mean predicted aligned error: 6.03 Å

Sequence (154 aa):
SGANGERIERSGCLINGSSLFLAGVDEAPGNRQWHLEKRDSTTAALDAGFGTSGVILENYTSGTDNITWLGFQGPSLLVAGDVSDGGGFTPWRLESRNLTTGALEWSVSGTPGYDTDLRTNATDGTHIYLGVSTDEFGDRGWRIERRRLSDGSQ